Protein AF-A0A932CLU3-F1 (afdb_monomer_lite)

Foldseek 3Di:
DDDCDPVVVVVVVVVVCVVQNPVVVCVVCVVVVVVVVVVVVVVVVVVVVVVPVPDDDDDDDDPPDPDDDDDDDDDDDDDDPDDDDDD

Sequence (87 aa):
MPRIGPMELVIILVILLVIFGVGKLPQVGGAMGKAIREFRKGQSEVEAATRSEEEGPAAAPSPTPSSAKPSEDEEPARRTPNGNSPK

Radius of gyration: 27.18 Å; chains: 1; bounding box: 43×77×50 Å

Secondary structure (DSSP, 8-state):
-----HHHHHHHHHHHHHHH-TTHHHHHHHHHHHHHHHHHHHHHHHHHHHHHTSS--------------------------------

pLDDT: mean 76.97, std 17.73, range [41.59, 97.06]

Structure (mmCIF, N/CA/C/O backbone):
data_AF-A0A932CLU3-F1
#
_entry.id   AF-A0A932CLU3-F1
#
loop_
_atom_site.group_PDB
_atom_site.id
_atom_site.type_symbol
_atom_site.label_atom_id
_atom_site.label_alt_id
_atom_site.label_comp_id
_atom_site.label_asym_id
_atom_site.label_entity_id
_atom_site.label_seq_id
_atom_site.pdbx_PDB_ins_code
_atom_site.Cartn_x
_atom_site.Cartn_y
_atom_site.Cartn_z
_atom_site.occupancy
_atom_site.B_iso_or_equiv
_atom_site.auth_seq_id
_atom_site.auth_comp_id
_atom_site.auth_asym_id
_atom_site.auth_atom_id
_atom_site.pdbx_PDB_model_num
ATOM 1 N N . MET A 1 1 ? 29.045 -3.456 3.388 1.00 71.00 1 MET A N 1
ATOM 2 C CA . MET A 1 1 ? 27.621 -3.799 3.590 1.00 71.00 1 MET A CA 1
ATOM 3 C C . MET A 1 1 ? 26.826 -3.109 2.496 1.00 71.00 1 MET A C 1
ATOM 5 O O . MET A 1 1 ? 27.028 -1.906 2.343 1.00 71.00 1 MET A O 1
ATOM 9 N N . PRO A 1 2 ? 26.004 -3.828 1.715 1.00 74.81 2 PRO A N 1
ATOM 10 C CA . PRO A 1 2 ? 25.121 -3.190 0.748 1.00 74.81 2 PRO A CA 1
ATOM 11 C C . PRO A 1 2 ? 24.232 -2.192 1.494 1.00 74.81 2 PRO A C 1
ATOM 13 O O . PRO A 1 2 ? 23.576 -2.547 2.474 1.00 74.81 2 PRO A O 1
ATOM 16 N N . ARG A 1 3 ? 24.281 -0.925 1.091 1.00 79.69 3 ARG A N 1
ATOM 17 C CA . ARG A 1 3 ? 23.395 0.109 1.619 1.00 79.69 3 ARG A CA 1
ATOM 18 C C . ARG A 1 3 ? 22.102 -0.027 0.828 1.00 79.69 3 ARG A C 1
ATOM 20 O O . ARG A 1 3 ? 22.091 0.277 -0.355 1.00 79.69 3 ARG A O 1
ATOM 27 N N . ILE A 1 4 ? 21.045 -0.535 1.457 1.00 84.31 4 ILE A N 1
ATOM 28 C CA . ILE A 1 4 ? 19.699 -0.467 0.880 1.00 84.31 4 ILE A CA 1
ATOM 29 C C . ILE A 1 4 ? 19.303 1.010 0.931 1.00 84.31 4 ILE A C 1
ATOM 31 O O . ILE A 1 4 ? 18.843 1.506 1.961 1.00 84.31 4 ILE A O 1
ATOM 35 N N . GLY A 1 5 ? 19.607 1.737 -0.138 1.00 92.06 5 GLY A N 1
ATOM 36 C CA . GLY A 1 5 ? 19.209 3.119 -0.307 1.00 92.06 5 GLY A CA 1
ATOM 37 C C . GLY A 1 5 ? 17.813 3.218 -0.921 1.00 92.06 5 GLY A C 1
ATOM 38 O O . GLY A 1 5 ? 17.272 2.234 -1.438 1.00 92.06 5 GLY A O 1
ATOM 39 N N . PRO A 1 6 ? 17.223 4.425 -0.918 1.00 93.81 6 PRO A N 1
ATOM 40 C CA . PRO A 1 6 ? 15.994 4.693 -1.658 1.00 93.81 6 PRO A CA 1
ATOM 41 C C . PRO A 1 6 ? 16.108 4.293 -3.138 1.00 93.81 6 PRO A C 1
ATOM 43 O O . PRO 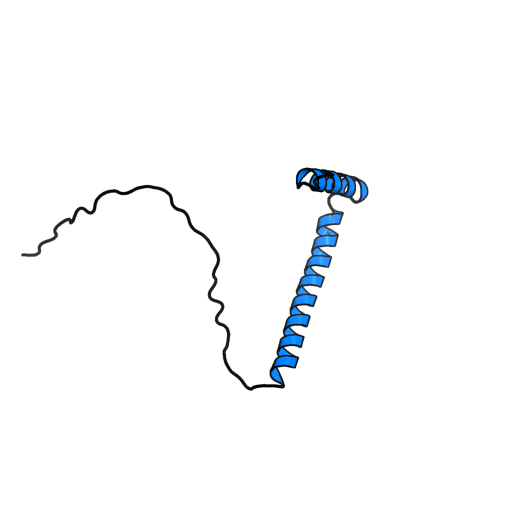A 1 6 ? 15.146 3.786 -3.706 1.00 93.81 6 PRO A O 1
ATOM 46 N N . MET A 1 7 ? 17.293 4.459 -3.740 1.00 93.06 7 MET A N 1
ATOM 47 C CA . MET A 1 7 ? 17.549 4.099 -5.137 1.00 93.06 7 MET A CA 1
ATOM 48 C C . MET A 1 7 ? 17.469 2.587 -5.385 1.00 93.06 7 MET A C 1
ATOM 50 O O . MET A 1 7 ? 16.787 2.165 -6.316 1.00 93.06 7 MET A O 1
ATOM 54 N N . GLU A 1 8 ? 18.088 1.755 -4.544 1.00 91.75 8 GLU A N 1
ATOM 55 C CA . GLU A 1 8 ? 17.992 0.294 -4.647 1.00 91.75 8 GLU A CA 1
ATOM 56 C C . GLU A 1 8 ? 16.551 -0.198 -4.459 1.00 91.75 8 GLU A C 1
ATOM 58 O O . GLU A 1 8 ? 16.100 -1.085 -5.185 1.00 91.75 8 GLU A O 1
ATOM 63 N N . LEU A 1 9 ? 15.800 0.401 -3.527 1.00 93.81 9 LEU A N 1
ATOM 64 C CA . LEU A 1 9 ? 14.396 0.052 -3.300 1.00 93.81 9 LEU A CA 1
ATOM 65 C C . LEU A 1 9 ? 13.539 0.365 -4.534 1.00 93.81 9 LEU A C 1
ATOM 67 O O . LEU A 1 9 ? 12.712 -0.459 -4.925 1.00 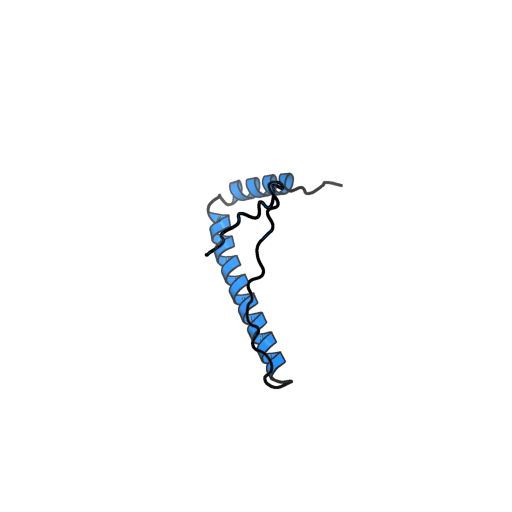93.81 9 LEU A O 1
ATOM 71 N N . VAL A 1 10 ? 13.774 1.504 -5.193 1.00 94.56 10 VAL A N 1
ATOM 72 C CA . VAL A 1 10 ? 13.098 1.860 -6.452 1.00 94.56 10 VAL A CA 1
ATOM 73 C C . VAL A 1 10 ? 13.416 0.853 -7.559 1.00 94.56 10 VAL A C 1
ATOM 75 O O . VAL A 1 10 ? 12.503 0.444 -8.271 1.00 94.56 10 VAL A O 1
ATOM 78 N N . ILE A 1 11 ? 14.664 0.391 -7.688 1.00 95.12 11 ILE A N 1
ATOM 79 C CA . ILE A 1 11 ? 15.028 -0.629 -8.688 1.00 95.12 11 ILE A CA 1
ATOM 80 C C . ILE A 1 11 ? 14.247 -1.928 -8.449 1.00 95.12 11 ILE A C 1
ATOM 82 O O . ILE A 1 11 ? 13.661 -2.480 -9.380 1.00 95.12 11 ILE A O 1
ATOM 86 N N . ILE A 1 12 ? 14.179 -2.393 -7.199 1.00 93.75 12 ILE A N 1
ATOM 87 C CA . ILE A 1 12 ? 13.408 -3.590 -6.835 1.00 93.75 12 ILE A CA 1
ATOM 88 C C . ILE A 1 12 ? 11.918 -3.378 -7.132 1.00 93.75 12 ILE A C 1
ATOM 90 O O . ILE A 1 12 ? 11.272 -4.252 -7.710 1.00 93.75 12 ILE A O 1
ATOM 94 N N . LEU A 1 13 ? 11.375 -2.205 -6.799 1.00 93.50 13 LEU A N 1
ATOM 95 C CA . LEU A 1 13 ? 9.987 -1.848 -7.082 1.00 93.50 13 LEU A CA 1
ATOM 96 C C . LEU A 1 13 ? 9.681 -1.917 -8.583 1.00 93.50 13 LEU A C 1
ATOM 98 O O . LEU A 1 13 ? 8.655 -2.473 -8.963 1.00 93.50 13 LEU A O 1
ATOM 102 N N . VAL A 1 14 ? 10.574 -1.409 -9.436 1.00 95.56 14 VAL A N 1
ATOM 103 C CA . VAL A 1 14 ? 10.421 -1.475 -10.897 1.00 95.56 14 VAL A CA 1
ATOM 104 C C . VAL A 1 14 ? 10.392 -2.924 -11.383 1.00 95.56 14 VAL A C 1
ATOM 106 O O . VAL A 1 14 ? 9.526 -3.267 -12.183 1.00 95.56 14 VAL A O 1
ATOM 109 N N . ILE A 1 15 ? 11.259 -3.801 -10.868 1.00 95.38 15 ILE A N 1
ATOM 110 C CA . ILE A 1 15 ? 11.246 -5.230 -11.231 1.00 95.38 15 ILE A CA 1
ATOM 111 C C . ILE A 1 15 ? 9.900 -5.869 -10.860 1.00 95.38 15 ILE A C 1
ATOM 113 O O . ILE A 1 15 ? 9.293 -6.564 -11.675 1.00 95.38 15 ILE A O 1
ATOM 117 N N . LEU A 1 16 ? 9.389 -5.591 -9.658 1.00 94.56 16 LEU A N 1
ATOM 118 C CA . LEU A 1 16 ? 8.080 -6.085 -9.225 1.00 94.56 16 LEU A CA 1
ATOM 119 C C . LEU A 1 16 ? 6.940 -5.523 -10.082 1.00 94.56 16 LEU A C 1
ATOM 121 O O . LEU A 1 16 ? 6.003 -6.250 -10.398 1.00 94.56 16 LEU A O 1
ATOM 125 N N . LEU A 1 17 ? 7.026 -4.259 -10.498 1.00 94.31 17 LEU A N 1
ATOM 126 C CA . LEU A 1 17 ? 6.063 -3.631 -11.401 1.00 94.31 17 LEU A CA 1
ATOM 127 C C . LEU A 1 17 ? 6.091 -4.239 -12.806 1.00 94.31 17 LEU A C 1
ATOM 129 O O . LEU A 1 17 ? 5.051 -4.269 -13.451 1.00 94.31 17 LEU A O 1
ATOM 133 N N . VAL A 1 18 ? 7.231 -4.739 -13.286 1.00 94.94 18 VAL A N 1
ATOM 134 C CA . VAL A 1 18 ? 7.304 -5.450 -14.573 1.00 94.94 18 VAL A CA 1
ATOM 135 C C . VAL A 1 18 ? 6.635 -6.823 -14.477 1.00 94.94 18 VAL A C 1
ATOM 137 O O . VAL A 1 18 ? 5.904 -7.205 -15.386 1.00 94.94 18 VAL A O 1
ATOM 140 N N . ILE A 1 19 ? 6.829 -7.545 -13.370 1.00 94.62 19 ILE A N 1
ATOM 141 C CA . ILE A 1 19 ? 6.240 -8.879 -13.163 1.00 94.62 19 ILE A CA 1
ATOM 142 C C . ILE A 1 19 ? 4.733 -8.786 -12.885 1.00 94.62 19 ILE A C 1
ATOM 144 O O . ILE A 1 19 ? 3.937 -9.501 -13.489 1.00 94.62 19 ILE A O 1
ATOM 148 N N . PHE A 1 20 ? 4.332 -7.914 -11.959 1.00 91.50 20 PHE A N 1
ATOM 149 C CA . PHE A 1 20 ? 2.941 -7.784 -11.519 1.00 91.50 20 PHE A CA 1
ATOM 150 C C . PHE A 1 20 ? 2.136 -6.762 -12.329 1.00 91.50 20 PHE A C 1
ATOM 152 O O . PHE A 1 20 ? 0.910 -6.834 -12.356 1.00 91.50 20 PHE A O 1
ATOM 159 N N . GLY A 1 21 ? 2.791 -5.815 -12.996 1.00 90.69 21 GLY A N 1
ATOM 160 C CA . GLY A 1 21 ? 2.153 -4.703 -13.697 1.00 90.69 21 GLY A CA 1
ATOM 161 C C . GLY A 1 21 ? 1.884 -3.486 -12.802 1.00 90.69 21 GLY A C 1
ATOM 162 O O . GLY A 1 21 ? 1.573 -3.601 -11.613 1.00 90.69 21 GLY A O 1
ATOM 163 N N . VAL A 1 22 ? 1.912 -2.291 -13.405 1.00 89.31 22 VAL A N 1
ATOM 164 C CA . VAL A 1 22 ? 1.695 -1.002 -12.712 1.00 89.31 22 VAL A CA 1
ATOM 165 C C . VAL A 1 22 ? 0.302 -0.835 -12.098 1.00 89.31 22 VAL A C 1
ATOM 167 O O . VAL A 1 22 ? 0.137 -0.084 -11.142 1.00 89.31 22 VAL A O 1
ATOM 170 N N . GLY A 1 23 ? -0.700 -1.564 -12.599 1.00 89.81 23 GLY A N 1
ATOM 171 C CA . GLY A 1 23 ? -2.069 -1.512 -12.076 1.00 89.81 23 GLY A CA 1
ATOM 172 C C . GLY A 1 23 ? -2.305 -2.366 -10.826 1.00 89.81 23 GLY A C 1
ATOM 173 O O . GLY A 1 23 ? -3.216 -2.077 -10.051 1.00 89.81 23 GLY A O 1
ATOM 174 N N . LYS A 1 24 ? -1.494 -3.408 -10.589 1.00 90.25 24 LYS A N 1
ATOM 175 C CA . LYS A 1 24 ? -1.736 -4.360 -9.491 1.00 90.25 24 LYS A CA 1
ATOM 176 C C . LYS A 1 24 ? -1.310 -3.822 -8.130 1.00 90.25 24 LYS A C 1
ATOM 178 O O . LYS A 1 24 ? -2.009 -4.065 -7.149 1.00 90.25 24 LYS A O 1
ATOM 183 N N . LEU A 1 25 ? -0.225 -3.049 -8.064 1.00 91.00 25 LEU A N 1
ATOM 184 C CA . LEU A 1 25 ? 0.244 -2.439 -6.814 1.00 91.00 25 LEU A CA 1
ATOM 185 C C . LEU A 1 25 ? -0.794 -1.522 -6.141 1.00 91.00 25 LEU A C 1
ATOM 187 O O . LEU A 1 25 ? -1.095 -1.756 -4.971 1.00 91.00 25 LEU A O 1
ATOM 191 N N . PRO A 1 26 ? -1.387 -0.520 -6.823 1.00 89.62 26 PRO A N 1
ATOM 192 C CA . PRO A 1 26 ? -2.398 0.337 -6.202 1.00 89.62 26 PRO A CA 1
ATOM 193 C C . PRO A 1 26 ? -3.695 -0.419 -5.889 1.00 89.62 26 PRO A C 1
ATOM 195 O O . PRO A 1 26 ? -4.349 -0.121 -4.892 1.00 89.62 26 PRO A O 1
ATOM 198 N N . GLN A 1 27 ? -4.051 -1.432 -6.687 1.00 92.00 27 GLN A N 1
ATOM 199 C CA . GLN A 1 27 ? -5.222 -2.273 -6.432 1.00 92.00 27 GLN A CA 1
ATOM 200 C C . GLN A 1 27 ? -5.072 -3.065 -5.121 1.00 92.00 27 GLN A C 1
ATOM 202 O O . GLN A 1 27 ? -5.960 -3.026 -4.268 1.00 92.00 27 GLN A O 1
ATOM 207 N N . VAL A 1 28 ? -3.934 -3.743 -4.937 1.00 92.94 28 VAL A N 1
ATOM 208 C CA . VAL A 1 28 ? -3.631 -4.513 -3.719 1.00 92.94 28 VAL A CA 1
ATOM 209 C C . VAL A 1 28 ? -3.398 -3.581 -2.530 1.00 92.94 28 VAL A C 1
ATOM 211 O O . VAL A 1 28 ? -3.978 -3.788 -1.466 1.00 92.94 28 VAL A O 1
ATOM 214 N N . GLY A 1 29 ? -2.620 -2.512 -2.715 1.00 93.50 29 GLY A N 1
ATOM 215 C CA . GLY A 1 29 ? -2.338 -1.522 -1.676 1.00 93.50 29 GLY A CA 1
ATOM 216 C C . GLY A 1 29 ? -3.592 -0.801 -1.181 1.00 93.50 29 GLY A C 1
ATOM 217 O O . GLY A 1 29 ? -3.734 -0.579 0.017 1.00 93.50 29 GLY A O 1
ATOM 218 N N . GLY A 1 30 ? -4.546 -0.496 -2.064 1.00 95.44 30 GLY A N 1
ATOM 219 C CA . GLY A 1 30 ? -5.823 0.109 -1.686 1.00 95.44 30 GLY A CA 1
ATOM 220 C C . GLY A 1 30 ? -6.693 -0.814 -0.828 1.00 95.44 30 GLY A C 1
ATOM 221 O O . GLY A 1 30 ? -7.265 -0.367 0.166 1.00 95.44 30 GLY A O 1
ATOM 222 N N . ALA A 1 31 ? -6.776 -2.103 -1.172 1.00 95.69 31 ALA A N 1
ATOM 223 C CA . ALA A 1 31 ? -7.509 -3.091 -0.376 1.00 95.69 31 ALA A CA 1
ATOM 224 C C . ALA A 1 31 ? -6.833 -3.340 0.983 1.00 95.69 31 ALA A C 1
ATOM 226 O O . ALA A 1 31 ? -7.486 -3.284 2.025 1.00 95.69 31 ALA A O 1
ATOM 227 N N . MET A 1 32 ? -5.513 -3.531 0.978 1.00 96.69 32 MET A N 1
ATOM 228 C CA . MET A 1 32 ? -4.712 -3.740 2.183 1.00 96.69 32 MET A CA 1
ATOM 229 C C . MET A 1 32 ? -4.724 -2.510 3.098 1.00 96.69 32 MET A C 1
ATOM 231 O O . MET A 1 32 ? -4.874 -2.646 4.306 1.00 96.69 32 MET A O 1
ATOM 235 N N . GLY A 1 33 ? -4.660 -1.300 2.540 1.00 95.62 33 GLY A N 1
ATOM 236 C CA . GLY A 1 33 ? -4.739 -0.053 3.298 1.00 95.62 33 GLY A CA 1
ATOM 237 C C . GLY A 1 33 ? -6.089 0.136 3.991 1.00 95.62 33 GLY A C 1
ATOM 238 O O . GLY A 1 33 ? -6.128 0.536 5.153 1.00 95.62 33 GLY A O 1
ATOM 239 N N . LYS A 1 34 ? -7.196 -0.209 3.319 1.00 96.56 34 LYS A N 1
ATOM 240 C CA . LYS A 1 34 ? -8.528 -0.230 3.946 1.00 96.56 34 LYS A CA 1
ATOM 241 C C . LYS A 1 34 ? -8.589 -1.256 5.077 1.00 96.56 34 LYS A C 1
ATOM 243 O O . LYS A 1 34 ? -9.019 -0.906 6.168 1.00 96.56 34 LYS A O 1
ATOM 248 N N . ALA A 1 35 ? -8.095 -2.474 4.850 1.00 96.88 35 ALA A N 1
ATOM 249 C CA . ALA A 1 35 ? -8.061 -3.515 5.877 1.00 96.88 35 ALA A CA 1
ATOM 250 C C . ALA A 1 35 ? -7.246 -3.089 7.108 1.00 96.88 35 ALA A C 1
ATOM 252 O O . ALA A 1 35 ? -7.721 -3.222 8.230 1.00 96.88 35 ALA A O 1
ATOM 253 N N . ILE A 1 36 ? -6.061 -2.503 6.910 1.00 97.06 36 ILE A N 1
ATOM 254 C CA . ILE A 1 36 ? -5.226 -1.982 8.001 1.00 97.06 36 ILE A CA 1
ATOM 255 C C . ILE A 1 36 ? -5.940 -0.843 8.738 1.00 97.06 36 ILE A C 1
ATOM 257 O O . ILE A 1 36 ? -5.872 -0.771 9.962 1.00 97.06 36 ILE A O 1
ATOM 261 N N . ARG A 1 37 ? -6.635 0.051 8.023 1.00 96.19 37 ARG A N 1
ATOM 262 C CA . ARG A 1 37 ? -7.380 1.158 8.639 1.00 96.19 37 ARG A CA 1
ATOM 263 C C . ARG A 1 37 ? -8.512 0.656 9.532 1.00 96.19 37 ARG A C 1
ATOM 265 O O . ARG A 1 37 ? -8.604 1.107 10.671 1.00 96.19 37 ARG A O 1
ATOM 272 N N . GLU A 1 38 ? -9.332 -0.265 9.035 1.00 96.88 38 GLU A N 1
ATOM 273 C CA . GLU A 1 38 ? -10.420 -0.861 9.819 1.00 96.88 38 GLU A CA 1
ATOM 274 C C . GLU A 1 38 ? -9.876 -1.705 10.978 1.00 96.88 38 GLU A C 1
ATOM 276 O O . GLU A 1 38 ? -10.398 -1.630 12.085 1.00 96.88 38 GLU A O 1
ATOM 281 N N . PHE A 1 39 ? -8.767 -2.426 10.772 1.00 96.38 39 PHE A N 1
ATOM 282 C CA . PHE A 1 39 ? -8.090 -3.169 11.835 1.00 96.38 39 PHE A CA 1
ATOM 283 C C . PHE A 1 39 ? -7.603 -2.247 12.957 1.00 96.38 39 PHE A C 1
ATOM 285 O O . PHE A 1 39 ? -7.884 -2.503 14.123 1.00 96.38 39 PHE A O 1
ATOM 292 N N . ARG A 1 40 ? -6.923 -1.140 12.621 1.00 95.06 40 ARG A N 1
ATOM 293 C CA . ARG A 1 40 ? -6.475 -0.156 13.621 1.00 95.06 40 ARG A CA 1
ATOM 294 C C . ARG A 1 40 ? -7.652 0.479 14.353 1.00 95.06 40 ARG A C 1
ATOM 296 O O . ARG A 1 40 ? -7.565 0.674 15.557 1.00 95.06 40 ARG A O 1
ATOM 303 N N . LYS A 1 41 ? -8.743 0.781 13.643 1.00 95.19 41 LYS A N 1
ATOM 304 C CA . LYS A 1 41 ? -9.961 1.334 14.242 1.00 95.19 41 LYS A CA 1
ATOM 305 C C . LYS A 1 41 ? -10.582 0.358 15.246 1.00 95.19 41 LYS A C 1
ATOM 307 O O . LYS A 1 41 ? -10.793 0.739 16.390 1.00 95.19 41 LYS A O 1
ATOM 312 N N . GLY A 1 42 ? -10.789 -0.898 14.849 1.00 94.44 42 GLY A N 1
ATOM 313 C CA . GLY A 1 42 ? -11.302 -1.937 15.742 1.00 94.44 42 GLY A CA 1
ATOM 314 C C .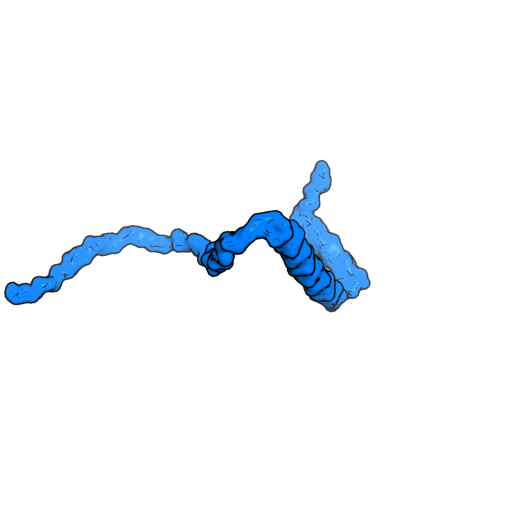 GLY A 1 42 ? -10.377 -2.192 16.934 1.00 94.44 42 GLY A C 1
ATOM 315 O O . GLY A 1 42 ? -10.849 -2.319 18.057 1.00 94.44 42 GLY A O 1
ATOM 316 N N . GLN A 1 43 ? -9.056 -2.183 16.725 1.00 95.06 43 GLN A N 1
ATOM 317 C CA . GLN A 1 43 ? -8.082 -2.310 17.811 1.00 95.06 43 GLN A CA 1
ATOM 318 C C . GLN A 1 43 ? -8.206 -1.164 18.828 1.00 95.06 43 GLN A C 1
ATOM 320 O O . GLN A 1 43 ? -8.210 -1.423 20.028 1.00 95.06 43 GLN A O 1
ATOM 325 N N . SER A 1 44 ? -8.348 0.084 18.369 1.00 92.25 44 SER A N 1
ATOM 326 C CA . SER A 1 44 ? -8.543 1.241 19.251 1.00 92.25 44 SER A CA 1
ATOM 327 C C . SER A 1 44 ? -9.880 1.212 19.996 1.00 92.25 44 SER A C 1
ATOM 329 O O . SER A 1 44 ? -9.935 1.622 21.150 1.00 92.25 44 SER A O 1
ATOM 331 N N . GLU A 1 45 ? -10.951 0.726 19.367 1.00 90.62 45 GLU A N 1
ATOM 332 C CA . GLU A 1 45 ? -12.262 0.567 20.013 1.00 90.62 45 GLU A CA 1
ATOM 333 C C . GLU A 1 45 ? -12.232 -0.513 21.102 1.00 90.62 45 GLU A C 1
ATOM 335 O O . GLU A 1 45 ? -12.782 -0.307 22.180 1.00 90.62 45 GLU A O 1
ATOM 340 N N . VAL A 1 46 ? -11.538 -1.629 20.857 1.00 88.81 46 VAL A N 1
ATOM 341 C CA . VAL A 1 46 ? -11.334 -2.692 21.854 1.00 88.81 46 VAL A CA 1
ATOM 342 C C . VAL A 1 46 ? -10.478 -2.196 23.018 1.00 88.81 46 VAL A C 1
ATOM 344 O O . VAL A 1 46 ? -10.840 -2.416 24.168 1.00 88.81 46 VAL A O 1
ATOM 347 N N . GLU A 1 47 ? -9.385 -1.481 22.745 1.00 86.50 47 GLU A N 1
ATOM 348 C CA . GLU A 1 47 ? -8.549 -0.878 23.791 1.00 86.50 47 GLU A CA 1
ATOM 349 C C . GLU A 1 47 ? -9.344 0.126 24.640 1.00 86.50 47 GLU A C 1
ATOM 351 O O . GLU A 1 47 ? -9.244 0.116 25.866 1.00 86.50 47 GLU A O 1
ATOM 356 N N . ALA A 1 48 ? -10.189 0.949 24.011 1.00 82.50 48 ALA A N 1
ATOM 357 C CA . ALA A 1 48 ? -11.069 1.877 24.713 1.00 82.50 48 ALA A CA 1
ATOM 358 C C . ALA A 1 48 ? -12.141 1.154 25.544 1.00 82.50 48 ALA A C 1
ATOM 360 O O . ALA A 1 48 ? -12.411 1.577 26.666 1.00 82.50 48 ALA A O 1
ATOM 361 N N . ALA A 1 49 ? -12.722 0.062 25.037 1.00 78.81 49 ALA A N 1
ATOM 362 C CA . ALA A 1 49 ? -13.700 -0.743 25.768 1.00 78.81 49 ALA A CA 1
ATOM 363 C C . ALA A 1 49 ? -13.067 -1.418 26.994 1.00 78.81 49 ALA A C 1
ATOM 365 O O . ALA A 1 49 ? -13.571 -1.265 28.101 1.00 78.81 49 ALA A O 1
ATOM 366 N N . THR A 1 50 ? -11.900 -2.048 26.830 1.00 75.94 50 THR A N 1
ATOM 367 C CA . THR A 1 50 ? -11.140 -2.654 27.935 1.00 75.94 50 THR A CA 1
ATOM 368 C C . THR A 1 50 ? -10.681 -1.620 28.964 1.00 75.94 50 THR A C 1
ATOM 370 O O . THR A 1 50 ? -10.629 -1.924 30.150 1.00 75.94 50 THR A O 1
ATOM 373 N N . ARG A 1 51 ? -10.393 -0.382 28.544 1.00 68.50 51 ARG A N 1
ATOM 374 C CA . ARG A 1 51 ? -10.040 0.717 29.453 1.00 68.50 51 AR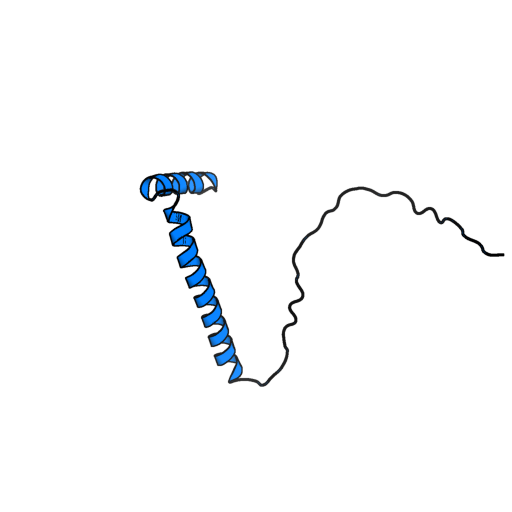G A CA 1
ATOM 375 C C . ARG A 1 51 ? -11.248 1.367 30.139 1.00 68.50 51 ARG A C 1
ATOM 377 O O . ARG A 1 51 ? -11.061 2.044 31.134 1.00 68.50 51 ARG A O 1
ATOM 384 N N . SER A 1 52 ? -12.466 1.177 29.631 1.00 59.97 52 SER A N 1
ATOM 385 C CA . SER A 1 52 ? -13.682 1.800 30.185 1.00 59.97 52 SER A CA 1
ATOM 386 C C . SER A 1 52 ? -14.347 0.978 31.298 1.00 59.97 52 SER A C 1
ATOM 388 O O . SER A 1 52 ? -15.273 1.466 31.942 1.00 59.97 52 SER A O 1
ATOM 390 N N . GLU A 1 53 ? -13.889 -0.253 31.545 1.00 60.00 53 GLU A N 1
ATOM 391 C CA . GLU A 1 53 ? -14.333 -1.084 32.678 1.00 60.00 53 GLU A CA 1
ATOM 392 C C . GLU A 1 53 ? -13.528 -0.826 33.971 1.00 60.00 53 GLU A C 1
ATOM 394 O O . GLU A 1 53 ? -13.915 -1.303 35.037 1.00 60.00 53 GLU A O 1
ATOM 399 N N . GLU A 1 54 ? -12.480 0.005 33.917 1.00 59.41 54 GLU A N 1
ATOM 400 C CA . GLU A 1 54 ? -11.728 0.483 35.081 1.00 59.41 54 GLU A CA 1
ATOM 401 C C . GLU A 1 54 ? -11.527 2.011 34.962 1.00 59.41 54 GLU A C 1
ATOM 403 O O . GLU A 1 54 ? -10.745 2.484 34.150 1.00 59.41 54 GLU A O 1
ATOM 408 N N . GLU A 1 55 ? -12.259 2.772 35.779 1.00 54.38 55 GLU A N 1
ATOM 409 C CA . GLU A 1 55 ? -12.334 4.247 35.860 1.00 54.38 55 GLU A CA 1
ATOM 410 C C . GLU A 1 55 ? -13.341 4.986 34.955 1.00 54.38 55 GLU A C 1
ATOM 412 O O . GLU A 1 55 ? -13.371 4.907 33.729 1.00 54.38 55 GLU A O 1
ATOM 417 N N . GLY A 1 56 ? -14.191 5.757 35.644 1.00 46.72 56 GLY A N 1
ATOM 418 C CA . GLY A 1 56 ? -15.289 6.543 35.103 1.00 46.72 56 GLY A CA 1
ATOM 419 C C . GLY A 1 56 ? -14.880 7.775 34.277 1.00 46.72 56 GLY A C 1
ATOM 420 O O . GLY A 1 56 ? -13.706 8.059 34.056 1.00 46.72 56 GLY A O 1
ATOM 421 N N . PRO A 1 57 ? -15.879 8.531 33.794 1.00 57.75 57 PRO A N 1
ATOM 422 C CA . PRO A 1 57 ? -15.736 9.429 32.657 1.00 57.75 57 PRO A CA 1
ATOM 423 C C . PRO A 1 57 ? -14.937 10.687 33.009 1.00 57.75 57 PRO A C 1
ATOM 425 O O . PRO A 1 57 ? -15.441 11.589 33.679 1.00 57.75 57 PRO A O 1
ATOM 428 N N . ALA A 1 58 ? -13.727 10.801 32.466 1.00 57.16 58 ALA A N 1
ATOM 429 C CA . ALA A 1 58 ? -13.019 12.069 32.390 1.00 57.16 58 ALA A CA 1
ATOM 430 C C . ALA A 1 58 ? -12.333 12.250 31.028 1.00 57.16 58 ALA A C 1
ATOM 432 O O . ALA A 1 58 ? -11.500 11.454 30.610 1.00 57.16 58 ALA A O 1
ATOM 433 N N . ALA A 1 59 ? -12.670 13.384 30.411 1.00 55.09 59 ALA A N 1
ATOM 434 C CA . ALA A 1 59 ? -11.980 14.065 29.319 1.00 55.09 59 ALA A CA 1
ATOM 435 C C . ALA A 1 59 ? -12.171 13.521 27.889 1.00 55.09 59 ALA A C 1
ATOM 437 O O . ALA A 1 59 ? -11.437 12.678 27.382 1.00 55.09 59 ALA A O 1
ATOM 438 N N . ALA A 1 60 ? -13.100 14.169 27.182 1.00 57.84 60 ALA A N 1
ATOM 439 C CA . ALA A 1 60 ? -13.054 14.316 25.735 1.00 57.84 60 ALA A CA 1
ATOM 440 C C . ALA A 1 60 ? -11.694 14.907 25.298 1.00 57.84 60 ALA A C 1
ATOM 442 O O . ALA A 1 60 ? -11.332 15.989 25.772 1.00 57.84 60 ALA A O 1
ATOM 443 N N . PRO A 1 61 ? -10.944 14.274 24.380 1.00 57.69 61 PRO A N 1
ATOM 444 C CA . PRO A 1 61 ? -9.821 14.940 23.747 1.00 57.69 61 PRO A CA 1
ATOM 445 C C . PRO A 1 61 ? -10.358 15.833 22.624 1.00 57.69 61 PRO A C 1
ATOM 447 O O . PRO A 1 61 ? -10.772 15.350 21.571 1.00 57.69 61 PRO A O 1
ATOM 450 N N . SER A 1 62 ? -10.345 17.150 22.839 1.00 50.81 62 SER A N 1
ATOM 451 C CA . SER A 1 62 ? -10.389 18.116 21.738 1.00 50.81 62 SER A CA 1
ATOM 452 C C . SER A 1 62 ? -9.257 17.795 20.757 1.00 50.81 62 SER A C 1
ATOM 454 O O . SER A 1 62 ? -8.092 17.828 21.164 1.00 50.81 62 SER A O 1
ATOM 456 N N . PRO A 1 63 ? -9.533 17.520 19.471 1.00 59.38 63 PRO A N 1
ATOM 457 C CA . PRO A 1 63 ? -8.485 17.507 18.471 1.00 59.38 63 PRO A CA 1
ATOM 458 C C . PRO A 1 63 ? -8.135 18.961 18.146 1.00 59.38 63 PRO A C 1
ATOM 460 O O . PRO A 1 63 ? -8.768 19.589 17.301 1.00 59.38 63 PRO A O 1
ATOM 463 N N . THR A 1 64 ? -7.125 19.516 18.813 1.00 46.09 64 THR A N 1
ATOM 464 C CA . THR A 1 64 ? -6.425 20.693 18.292 1.00 46.09 64 THR A CA 1
ATOM 465 C C . THR A 1 64 ? -5.517 20.197 17.161 1.00 46.09 64 THR A C 1
ATOM 467 O O . THR A 1 64 ? -4.596 19.420 17.429 1.00 46.09 64 THR A O 1
ATOM 470 N N . PRO A 1 65 ? -5.762 20.566 15.892 1.00 58.38 65 PRO A N 1
ATOM 471 C CA . PRO A 1 65 ? -4.904 20.160 14.789 1.00 58.38 65 PRO A CA 1
ATOM 472 C C . PRO A 1 65 ? -3.542 20.853 14.922 1.00 58.38 65 PRO A C 1
ATOM 474 O O . PRO A 1 65 ? -3.396 22.037 14.638 1.00 58.38 65 PRO A O 1
ATOM 477 N N . SER A 1 66 ? -2.537 20.096 15.366 1.00 64.62 66 SER A N 1
ATOM 478 C CA . SER A 1 66 ? -1.123 20.472 15.308 1.00 64.62 66 SER A CA 1
ATOM 479 C C . SER A 1 66 ? -0.472 19.800 14.095 1.00 64.62 66 SER A C 1
ATOM 481 O O . SER A 1 66 ? 0.057 18.693 14.156 1.00 64.62 66 SER A O 1
ATOM 483 N N . SER A 1 67 ? -0.611 20.457 12.948 1.00 56.50 67 SER A N 1
ATOM 484 C CA . SER A 1 67 ? 0.175 20.311 11.715 1.00 56.50 67 SER A CA 1
ATOM 485 C C . SER A 1 67 ? -0.317 21.447 10.820 1.00 56.50 67 SER A C 1
ATOM 487 O O . SER A 1 67 ? -1.520 21.565 10.629 1.00 56.50 67 SER A O 1
ATOM 489 N N . ALA A 1 68 ? 0.465 22.364 10.273 1.00 52.50 68 ALA A N 1
ATOM 490 C CA . ALA A 1 68 ? 1.853 22.402 9.831 1.00 52.50 68 ALA A CA 1
ATOM 491 C C . ALA A 1 68 ? 2.138 23.892 9.509 1.00 52.50 68 ALA A C 1
ATOM 493 O O . ALA A 1 68 ? 1.194 24.642 9.294 1.00 52.50 68 ALA A O 1
ATOM 494 N N . LYS A 1 69 ? 3.332 24.451 9.343 1.00 57.28 69 LYS A N 1
ATOM 495 C CA . LYS A 1 69 ? 4.747 24.183 9.610 1.00 57.28 69 LYS A CA 1
ATOM 496 C C . LYS A 1 69 ? 5.441 25.527 9.222 1.00 57.28 69 LYS A C 1
ATOM 498 O O . LYS A 1 69 ? 4.879 26.253 8.405 1.00 57.28 69 LYS A O 1
ATOM 503 N N . PRO A 1 70 ? 6.601 25.876 9.802 1.00 58.59 70 PRO A N 1
ATOM 504 C CA . PRO A 1 70 ? 7.290 27.164 9.640 1.00 58.59 70 PRO A CA 1
ATOM 505 C C . PRO A 1 70 ? 7.671 27.560 8.208 1.00 58.59 70 PRO A C 1
ATOM 507 O O . PRO A 1 70 ? 7.998 26.710 7.379 1.00 58.59 70 PRO A O 1
ATOM 510 N N . SER A 1 71 ? 7.698 28.869 7.962 1.00 56.34 71 SER A N 1
ATOM 511 C CA . SER A 1 71 ? 8.354 29.505 6.816 1.00 56.34 71 SER A CA 1
ATOM 512 C C . SER A 1 71 ? 8.914 30.841 7.298 1.00 56.34 71 SER A C 1
ATOM 514 O O . SER A 1 71 ? 8.203 31.838 7.395 1.00 56.34 71 SER A O 1
ATOM 516 N N . GLU A 1 72 ? 10.171 30.799 7.725 1.00 62.47 72 GLU A N 1
ATOM 517 C CA . GLU A 1 72 ? 11.062 31.952 7.746 1.00 62.47 72 GLU A CA 1
ATOM 518 C C . GLU A 1 72 ? 11.395 32.297 6.293 1.00 62.47 72 GLU A C 1
ATOM 520 O O . GLU A 1 72 ? 12.030 31.485 5.633 1.00 62.47 72 GLU A O 1
ATOM 525 N N . ASP A 1 73 ? 10.973 33.469 5.819 1.00 58.03 73 ASP A N 1
ATOM 526 C CA . ASP A 1 73 ? 11.594 34.183 4.701 1.00 58.03 73 ASP A CA 1
ATOM 527 C C . ASP A 1 73 ? 11.339 35.697 4.880 1.00 58.03 73 ASP A C 1
ATOM 529 O O . ASP A 1 73 ? 10.207 36.122 5.106 1.00 58.03 73 ASP A O 1
ATOM 533 N N . GLU A 1 74 ? 12.429 36.470 4.787 1.00 61.47 74 GLU A N 1
ATOM 534 C CA . GLU A 1 74 ? 12.536 37.932 4.581 1.00 61.47 74 GLU A CA 1
ATOM 535 C C . GLU A 1 74 ? 12.066 38.889 5.707 1.00 61.47 74 GLU A C 1
ATOM 537 O O . GLU A 1 74 ? 10.889 39.173 5.891 1.00 61.47 74 GLU A O 1
ATOM 542 N N . GLU A 1 75 ? 12.942 39.317 6.624 1.00 56.00 75 GLU A N 1
ATOM 543 C CA . GLU A 1 75 ? 13.937 40.421 6.545 1.00 56.00 75 GLU A CA 1
ATOM 544 C C . GLU A 1 75 ? 13.388 41.782 7.084 1.00 56.00 75 GLU A C 1
ATOM 546 O O . GLU A 1 75 ? 12.259 42.177 6.793 1.00 56.00 75 GLU A O 1
ATOM 551 N N . PRO A 1 76 ? 14.124 42.491 7.976 1.00 64.62 76 PRO A N 1
ATOM 552 C CA . PRO A 1 76 ? 13.566 43.449 8.917 1.00 64.62 76 PRO A CA 1
ATOM 553 C C . PRO A 1 76 ? 13.546 44.868 8.343 1.00 64.62 76 PRO A C 1
ATOM 555 O O . PRO A 1 76 ? 14.582 45.443 8.020 1.00 64.62 76 PRO A O 1
ATOM 558 N N . ALA A 1 77 ? 12.380 45.512 8.328 1.00 54.03 77 ALA A N 1
ATOM 559 C CA . ALA A 1 77 ? 12.298 46.924 7.976 1.00 54.03 77 ALA A CA 1
ATOM 560 C C . ALA A 1 77 ? 11.259 47.672 8.818 1.00 54.03 77 ALA A C 1
ATOM 562 O O . ALA A 1 77 ? 10.061 47.648 8.570 1.00 54.03 77 ALA A O 1
ATOM 563 N N . ARG A 1 78 ? 11.794 48.395 9.806 1.00 50.44 78 ARG A N 1
ATOM 564 C CA . ARG A 1 78 ? 11.354 49.730 10.237 1.00 50.44 78 ARG A CA 1
ATOM 565 C C . ARG A 1 78 ? 9.871 49.890 10.585 1.00 50.44 78 ARG A C 1
ATOM 567 O O . ARG A 1 78 ? 9.037 50.282 9.778 1.00 50.44 78 ARG A O 1
ATOM 574 N N . ARG A 1 79 ? 9.619 49.829 11.894 1.00 55.72 79 ARG A N 1
ATOM 575 C CA . ARG A 1 79 ? 8.586 50.645 12.538 1.00 55.72 79 ARG A CA 1
ATOM 576 C C . ARG A 1 79 ? 8.790 52.116 12.141 1.00 55.72 79 ARG A C 1
ATOM 578 O O . ARG A 1 79 ? 9.722 52.751 12.627 1.00 55.72 79 ARG A O 1
ATOM 585 N N . THR A 1 80 ? 7.922 52.672 11.306 1.00 59.75 80 THR A N 1
ATOM 586 C CA . THR A 1 80 ? 7.623 54.108 11.351 1.00 59.75 80 THR A CA 1
ATOM 587 C C . THR A 1 80 ? 6.372 54.284 12.209 1.00 59.75 80 THR A C 1
ATOM 589 O O . THR A 1 80 ? 5.322 53.759 11.835 1.00 59.75 80 THR A O 1
ATOM 592 N N . PRO A 1 81 ? 6.432 54.98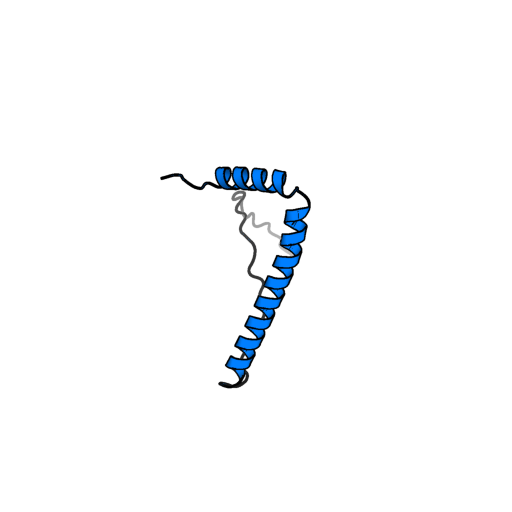9 13.351 1.00 59.00 81 PRO A N 1
ATOM 593 C CA . PRO A 1 81 ? 5.227 55.442 14.027 1.00 59.00 81 PRO A CA 1
ATOM 594 C C . PRO A 1 81 ? 4.677 56.611 13.205 1.00 59.00 81 PRO A C 1
ATOM 596 O O . PRO A 1 81 ? 5.226 57.709 13.253 1.00 59.00 81 PRO A O 1
ATOM 599 N N . ASN A 1 82 ? 3.648 56.367 12.392 1.00 63.25 82 ASN A N 1
ATOM 600 C CA . ASN A 1 82 ? 2.935 57.448 11.720 1.00 63.25 82 ASN A CA 1
ATOM 601 C C . ASN A 1 82 ? 1.875 58.006 12.676 1.00 63.25 82 ASN A C 1
ATOM 603 O O . ASN A 1 82 ? 0.991 57.278 13.131 1.00 63.25 82 ASN A O 1
ATOM 607 N N . GLY A 1 83 ? 2.042 59.282 13.021 1.00 62.78 83 GLY A N 1
ATOM 608 C CA . GLY A 1 83 ? 1.199 60.026 13.940 1.00 62.78 83 GLY A CA 1
ATOM 609 C C . GLY A 1 83 ? -0.128 60.401 13.297 1.00 62.78 83 GLY A C 1
ATOM 610 O O . GLY A 1 83 ? -0.168 60.990 12.223 1.00 62.78 83 GLY A O 1
ATOM 611 N N . ASN A 1 84 ? -1.212 60.099 14.003 1.00 62.34 84 ASN A N 1
ATOM 612 C CA . ASN A 1 84 ? -2.535 60.605 13.685 1.00 62.34 84 ASN A CA 1
ATOM 613 C C . ASN A 1 84 ? -3.083 61.294 14.938 1.00 62.34 84 ASN A C 1
ATOM 615 O O . ASN A 1 84 ? -3.707 60.664 15.791 1.00 62.34 84 ASN A O 1
ATOM 619 N N . SER A 1 85 ? -2.773 62.583 15.070 1.00 60.19 85 SER A N 1
ATOM 620 C CA . SER A 1 85 ? -3.343 63.462 16.090 1.00 60.19 85 SER A CA 1
ATOM 621 C C . SER A 1 85 ? -4.741 63.906 15.657 1.00 60.19 85 SER A C 1
ATOM 623 O O . SER A 1 85 ? -4.879 64.456 14.563 1.00 60.19 85 SER A O 1
ATOM 625 N N . PRO A 1 86 ? -5.778 63.749 16.491 1.00 59.69 86 PRO A N 1
ATOM 626 C CA . PRO A 1 86 ? -6.951 64.594 16.414 1.00 59.69 86 PRO A CA 1
ATOM 627 C C . PRO A 1 86 ? -6.802 65.795 17.365 1.00 59.69 86 PRO A C 1
ATOM 629 O O . PRO A 1 86 ? -6.505 65.609 18.546 1.00 59.69 86 PRO A O 1
ATOM 632 N N . LYS A 1 87 ? -7.146 66.972 16.823 1.00 41.59 87 LYS A N 1
ATOM 633 C CA . LYS A 1 87 ? -7.409 68.283 17.452 1.00 41.59 87 LYS A CA 1
ATOM 634 C C . LYS A 1 87 ? -6.271 69.302 17.511 1.00 41.59 87 LYS A C 1
ATOM 636 O O . LYS A 1 87 ? -5.247 69.043 18.172 1.00 41.59 87 LYS A O 1
#

=== Feature glossary ===
Legend for the data blocks above and below:

— What the protein is —

Sequence gives the chain of amino acids in standard one-letter code (A=alanine, C=cysteine, …, Y=tyrosine), read N→C. It is the only feature that is directly encoded by the gene; all structural features are derived from the folded form of this sequence.

The annotation block draws on four external resources. InterPro: which protein families and domains the sequence belongs to. GO: standardized terms for what the protein does, what process it participates in, and where in the cell it acts. CATH: which structural fold it has in the CATH hierarchy. Organism: the species of origin.

— Where its atoms are —

Atomic coordinates in PDBx/mmCIF format — the same representation the Protein Data Bank distributes. Each line of the _atom_site loop places one backbone atom in Cartesian space (units: ångströms, origin: arbitrary).

Six rendered views show the 3D structure from the faces of a cube — i.e. along ±x, ±y, ±z. Rendering representation is drawn randomly per protein from cartoon (secondary-structure ribbons), sticks (backbone bonds), or molecular surface; coloring is either N→C rainbow (blue at the N-terminus through red at the C-terminus) or one color per chain.

— Local backbone conformation —

DSSP 8-state secondary structure assigns each residue one of H (α-helix), G (3₁₀-helix), I (π-helix), E (extended β-strand), B (isolated β-bridge), T (hydrogen-bonded turn), S (bend), or '-' (coil). The assignment is computed from backbone hydrogen-bond geometry via the Kabsch–Sander algorithm.

P-SEA three-state annotation labels each residue as helix, strand, or coil based purely on the geometry of the Cα trace. It serves as a fallback when the full backbone (and thus DSSP) is unavailable.

φ (phi) and ψ (psi) are the two rotatable backbone dihedrals per residue: φ is the C(i-1)–N–Cα–C torsion, ψ is the N–Cα–C–N(i+1) torsion, both in degrees on (−180°, 180°]. α-helical residues cluster near (−60°, −45°); β-strand residues near (−120°, +130°). A Ramachandran plot is simply a scatter of (φ, ψ) for every residue.

— Global shape and packing —

Radius of gyration (Rg) is the root-mean-square distance of Cα atoms from their centroid — a singl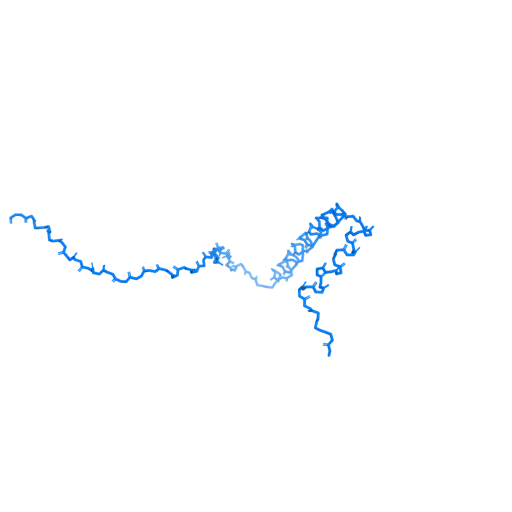e number for overall size and compactness. A globular domain of N residues has Rg ≈ 2.2·N^0.38 Å; an extended or disordered chain has a much larger Rg. The Cα contact count is the number of residue pairs whose Cα atoms are within 8 Å and are more than four positions apart in sequence — a standard proxy for tertiary packing density. The bounding box is the smallest axis-aligned box enclosing all Cα atoms.

Accessible surface area quantifies burial. A residue with SASA near zero is packed into the hydrophobic core; one with SASA >100 Å² sits on the surface. Computed here via the Shrake–Rupley numerical algorithm with a 1.4 Å probe.

The contact map is a binary N×N matrix image: pixel (i, j) is dark where Cα_i and Cα_j are within 8 Å and |i−j|>4. Because the |i−j|>4 filter removes local helical contacts, off-diagonal stripes parallel to the main diagonal indicate parallel β-sheets; stripes perpendicular to it indicate antiparallel β-sheets. The Ramachandran plot scatters every residue's (φ, ψ) pair against the sterically allowed regions. The PAE heatmap renders the predicted-aligned-error matrix.

— Structural neighborhood —

A 3Di character summarizes, for each residue, the relative orientation of the Cα frame of its nearest spatial neighbor. Because it encodes fold topology rather than chemistry, 3Di alignments detect remote structural similarity that sequence alignment misses.

Structural nearest neighbors (via Foldseek easy-search vs the PDB). Reported per hit: target PDB id, E-value, and alignment TM-score. A TM-score above ~0.5 is the conventional threshold for 'same fold'.

— Confidence and disorder —

For AlphaFold models, the B-factor field carries pLDDT — the model's own estimate of local accuracy on a 0–100 scale. Regions with pLDDT<50 should be treated as essentially unmodeled; they often correspond to intrinsically disordered segments.

B-factor (Debye–Waller factor) reflects atomic displacement in the crystal lattice. It is an experimental observable (units Å²), not a prediction; low values mean the atom is pinned down, high values mean it moves or is heterogeneous across the crystal.

Predicted Aligned Error (PAE) is an AlphaFold confidence matrix: entry (i, j) is the expected error in the position of residue j, in ångströms, when the prediction is superimposed on the true structure at residue i. Low PAE within a block of residues means that block is internally rigid and well-predicted; high PAE between two blocks means their relative placement is uncertain even if each block individually is confident.